Protein 2R33 (pdb70)

Organism: Vigna unguiculata (NCBI:txid3917)

Foldseek 3Di:
DAAADKDWDPDVQIKIFGPDWDQPDDDDVAPDWDADPVGTIGGPDIDSDHGHHPD/DAAADWDWDPDPQIKIFGADWDFADDDDVADDWDWDDHHSTTIGGPDIDSDHHHHPD

Structure (mmCIF, N/CA/C/O backbone):
data_2R33
#
_entry.id   2R33
#
_cell.length_a   32.510
_cell.length_b   61.430
_cell.length_c   32.990
_cell.angle_alpha   90.00
_cell.angle_beta   114.87
_cell.angle_gamma   90.00
#
_symmetry.space_group_name_H-M   'P 1 21 1'
#
loop_
_entity.id
_entity.type
_entity.pdbx_description
1 polymer 'Bowman-Birk type seed trypsin and chymotrypsin inhibitor'
2 water water
#
loop_
_atom_site.group_PDB
_atom_site.id
_atom_site.type_symbol
_atom_site.label_atom_id
_atom_site.label_alt_id
_atom_site.label_comp_id
_atom_site.label_asym_id
_atom_site.label_entity_id
_atom_site.label_seq_id
_atom_site.pdbx_PDB_ins_code
_atom_site.Cartn_x
_atom_site.Cartn_y
_atom_site.Cartn_z
_atom_site.occupancy
_atom_site.B_iso_or_equiv
_atom_site.auth_seq_id
_atom_site.auth_comp_id
_atom_site.auth_asym_id
_atom_site.auth_atom_id
_atom_site.pdbx_PDB_model_num
ATOM 1 N N . PRO A 1 17 ? 10.473 23.774 15.333 1.00 45.46 17 PRO A N 1
ATOM 2 C CA . PRO A 1 17 ? 10.266 25.029 16.097 1.00 44.69 17 PRO A CA 1
ATOM 3 C C . PRO A 1 17 ? 9.460 26.080 15.360 1.00 43.60 17 PRO A C 1
ATOM 4 O O . PRO A 1 17 ? 9.501 26.209 14.138 1.00 42.35 17 PRO A O 1
ATOM 8 N N . CYS A 1 18 ? 8.729 26.883 16.139 1.00 42.87 18 CYS A N 1
ATOM 9 C CA . CYS A 1 18 ? 7.919 27.923 15.499 1.00 42.53 18 CYS A CA 1
ATOM 10 C C . CYS A 1 18 ? 7.506 28.958 16.534 1.00 40.95 18 CYS A C 1
ATOM 11 O O . CYS A 1 18 ? 7.450 28.655 17.725 1.00 40.25 18 CYS A O 1
ATOM 14 N N . CYS A 1 19 ? 7.096 30.116 16.028 1.00 39.17 19 CYS A N 1
ATOM 15 C CA . CYS A 1 19 ? 6.629 31.150 16.956 1.00 38.30 19 CYS A CA 1
ATOM 16 C C . CYS A 1 19 ? 5.650 32.069 16.234 1.00 39.28 19 CYS A C 1
ATOM 17 O O . CYS A 1 19 ? 5.943 32.519 15.122 1.00 39.10 19 CYS A O 1
ATOM 20 N N . ASP A 1 20 ? 4.501 32.313 16.843 1.00 39.76 20 ASP A N 1
ATOM 21 C CA . ASP A 1 20 ? 3.487 33.160 16.230 1.00 41.09 20 ASP A CA 1
ATOM 22 C C . ASP A 1 20 ? 3.713 34.611 16.604 1.00 41.44 20 ASP A C 1
ATOM 23 O O . ASP A 1 20 ? 3.538 35.465 15.738 1.00 42.63 20 ASP A O 1
ATOM 28 N N . SER A 1 21 ? 4.279 34.880 17.773 1.00 41.99 21 SER A N 1
ATOM 29 C CA . SER A 1 21 ? 4.560 36.236 18.211 1.00 42.38 21 SER A CA 1
ATOM 30 C C . SER A 1 21 ? 6.009 36.399 18.671 1.00 42.75 21 SER A C 1
ATOM 31 O O . SER A 1 21 ? 6.379 35.995 19.774 1.00 43.01 21 SER A O 1
ATOM 34 N N . CYS A 1 22 ? 6.834 36.989 17.815 1.00 41.95 22 CYS A N 1
ATOM 35 C CA . CYS A 1 22 ? 8.241 37.160 18.110 1.00 41.96 22 CYS A CA 1
ATOM 36 C C . CYS A 1 22 ? 8.568 38.633 18.270 1.00 42.48 22 CYS A C 1
ATOM 37 O O . CYS A 1 22 ? 8.337 39.416 17.347 1.00 43.74 22 CYS A O 1
ATOM 40 N N . VAL A 1 23 ? 9.036 39.031 19.439 1.00 41.61 23 VAL A N 1
ATOM 41 C CA . VAL A 1 23 ? 9.361 40.434 19.683 1.00 41.29 23 VAL A CA 1
ATOM 42 C C . VAL A 1 23 ? 10.877 40.568 19.754 1.00 41.79 23 VAL A 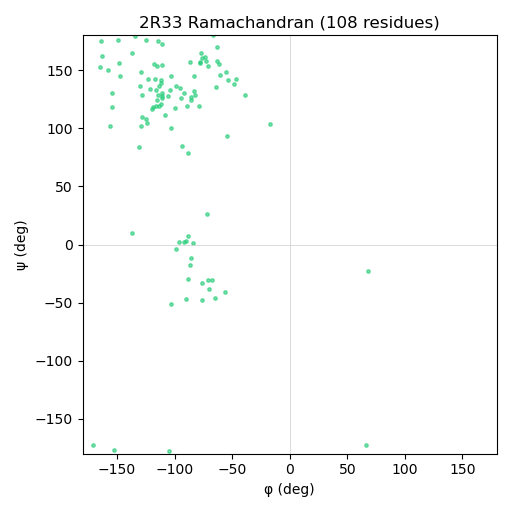C 1
ATOM 43 O O . VAL A 1 23 ? 11.534 40.036 20.653 1.00 40.94 23 VAL A O 1
ATOM 47 N N . CYS A 1 24 ? 11.430 41.232 18.742 1.00 42.21 24 CYS A N 1
ATOM 48 C CA . CYS A 1 24 ? 12.852 41.492 18.704 1.00 41.88 24 CYS A CA 1
ATOM 49 C C . CYS A 1 24 ? 13.144 42.950 18.861 1.00 43.65 24 CYS A C 1
ATOM 50 O O . CYS A 1 24 ? 12.456 43.805 18.318 1.00 44.17 24 CYS A O 1
ATOM 53 N N . THR A 1 25 ? 14.221 43.162 19.602 1.00 44.30 25 THR A N 1
ATOM 54 C CA . THR A 1 25 ? 14.732 44.499 19.798 1.00 45.26 25 THR A CA 1
ATOM 55 C C . THR A 1 25 ? 15.605 44.900 18.633 1.00 45.89 25 THR A C 1
ATOM 56 O O . THR A 1 25 ? 16.331 44.107 18.022 1.00 46.97 25 THR A O 1
ATOM 60 N N . LYS A 1 26 ? 15.468 46.233 18.366 1.00 55.20 26 LYS A N 1
ATOM 61 C CA . LYS A 1 26 ? 16.049 47.098 17.330 1.00 54.41 26 LYS A CA 1
ATOM 62 C C . LYS A 1 26 ? 17.545 47.409 17.485 1.00 53.33 26 LYS A C 1
ATOM 63 O O . LYS A 1 26 ? 18.053 48.400 16.961 1.00 58.51 26 LYS A O 1
ATOM 69 N N . SER A 1 27 ? 18.197 46.430 18.175 1.00 45.02 27 SER A N 1
ATOM 70 C CA . SER A 1 27 ? 19.566 46.802 18.580 1.00 43.40 27 SER A CA 1
ATOM 71 C C . SER A 1 27 ? 20.484 46.079 17.688 1.00 41.93 27 SER A C 1
ATOM 72 O O . SER A 1 27 ? 20.058 45.310 16.776 1.00 40.70 27 SER A O 1
ATOM 75 N N . ILE A 1 28 ? 21.849 46.170 17.836 1.00 40.51 28 ILE A N 1
ATOM 76 C CA . ILE A 1 28 ? 22.837 45.333 17.184 1.00 39.55 28 ILE A CA 1
ATOM 77 C C . ILE A 1 28 ? 23.728 44.825 18.321 1.00 39.38 28 ILE A C 1
ATOM 78 O O . ILE A 1 28 ? 24.375 45.637 18.978 1.00 40.83 28 ILE A O 1
ATOM 83 N N . PRO A 1 29 ? 23.644 43.551 18.647 1.00 37.98 29 PRO A N 1
ATOM 84 C CA . PRO A 1 29 ? 22.857 42.600 17.899 1.00 36.99 29 PRO A CA 1
ATOM 85 C C . PRO A 1 29 ? 21.413 42.537 18.343 1.00 35.23 29 PRO A C 1
ATOM 86 O O . PR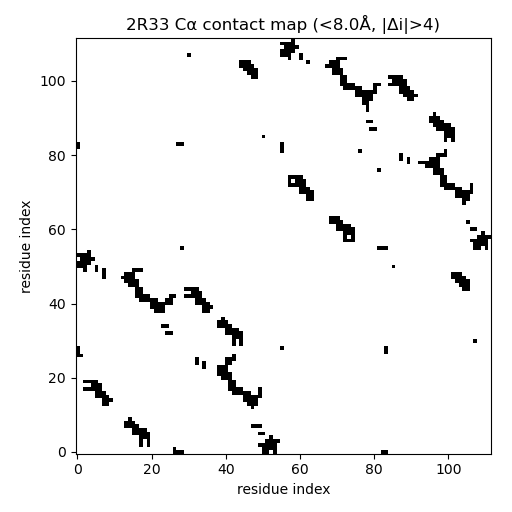O A 1 29 ? 21.073 43.028 19.412 1.00 34.29 29 PRO A O 1
ATOM 90 N N . PRO A 1 30 ? 20.551 42.069 17.450 1.00 34.02 30 PRO A N 1
ATOM 91 C CA . PRO A 1 30 ? 19.148 41.930 17.754 1.00 33.85 30 PRO A CA 1
ATOM 92 C C . PRO A 1 30 ? 18.912 40.977 18.924 1.00 34.18 30 PRO A C 1
ATOM 93 O O . PRO A 1 30 ? 19.655 40.006 19.111 1.00 34.23 30 PRO A O 1
ATOM 97 N N . GLN A 1 31 ? 17.887 41.259 19.722 1.00 33.63 31 GLN A N 1
ATOM 98 C CA . GLN A 1 31 ? 17.491 40.408 20.833 1.00 34.06 31 GLN A CA 1
ATOM 99 C C . GLN A 1 31 ? 16.006 40.040 20.669 1.00 34.14 31 GLN A C 1
ATOM 100 O O . GLN A 1 31 ? 15.116 40.877 20.824 1.00 33.57 31 GLN A O 1
ATOM 106 N N . CYS A 1 32 ? 15.776 38.780 20.322 1.00 33.63 32 CYS A N 1
ATOM 107 C CA . CYS A 1 32 ? 14.447 38.256 20.075 1.00 34.47 32 CYS A CA 1
ATOM 108 C C . CYS A 1 32 ? 13.950 37.250 21.116 1.00 34.24 32 CYS A C 1
ATOM 109 O O . CYS A 1 32 ? 14.697 36.501 21.751 1.00 32.70 32 CYS A O 1
ATOM 112 N N . HIS A 1 33 ? 12.617 37.166 21.241 1.00 33.94 33 HIS A N 1
ATOM 113 C CA . HIS A 1 33 ? 12.041 36.175 22.157 1.00 34.78 33 HIS A CA 1
ATOM 114 C C . HIS A 1 33 ? 10.616 35.869 21.756 1.00 32.25 33 HIS A C 1
ATOM 115 O O . HIS A 1 33 ? 9.994 36.678 21.091 1.00 31.78 33 HIS A O 1
ATOM 122 N N . CYS A 1 34 ? 10.164 34.662 22.022 1.00 32.42 34 CYS A N 1
ATOM 123 C CA . CYS A 1 34 ? 8.798 34.269 21.677 1.00 33.41 34 CYS A CA 1
ATOM 124 C C . CYS A 1 34 ? 7.869 34.549 22.857 1.00 34.25 34 CYS A C 1
ATOM 125 O O . CYS A 1 34 ? 8.213 34.197 23.986 1.00 34.27 34 CYS A O 1
ATOM 128 N N . THR A 1 35 ? 6.732 35.213 22.635 1.00 36.00 35 THR A N 1
ATOM 129 C CA . THR A 1 35 ? 5.798 35.516 23.712 1.00 36.74 35 THR A CA 1
ATOM 130 C C . THR A 1 35 ? 4.652 34.510 23.736 1.00 36.48 35 THR A C 1
ATOM 131 O O . THR A 1 35 ? 3.788 34.531 24.626 1.00 36.86 35 THR A O 1
ATOM 135 N N . ASN A 1 36 ? 4.638 33.601 22.766 1.00 36.21 36 ASN A N 1
ATOM 136 C CA . ASN A 1 36 ? 3.579 32.594 22.733 1.00 36.44 36 ASN A CA 1
ATOM 137 C C . ASN A 1 36 ? 3.326 31.940 24.088 1.00 37.12 36 ASN A C 1
ATOM 138 O O . ASN A 1 36 ? 4.217 31.653 24.885 1.00 37.12 36 ASN A O 1
ATOM 143 N N . ILE A 1 37 ? 2.052 31.670 24.357 1.00 37.26 37 ILE A N 1
ATOM 144 C CA . ILE A 1 37 ? 1.588 30.988 25.552 1.00 36.72 37 ILE A CA 1
ATOM 145 C C . ILE A 1 37 ? 0.950 29.645 25.195 1.00 36.91 37 ILE A C 1
ATOM 146 O O . ILE A 1 37 ? 0.083 29.557 24.325 1.00 36.29 37 ILE A O 1
ATOM 151 N N . ARG A 1 38 ? 1.448 28.576 25.780 1.00 38.02 38 ARG A N 1
ATOM 152 C CA . ARG A 1 38 ? 0.919 27.232 25.634 1.00 41.25 38 ARG A CA 1
ATOM 153 C C . ARG A 1 38 ? 0.452 26.725 26.999 1.00 44.02 38 ARG A C 1
ATOM 154 O O . ARG A 1 38 ? 0.814 27.233 28.071 1.00 43.84 38 ARG A O 1
ATOM 162 N N . LEU A 1 39 ? -0.490 25.781 27.021 1.00 47.13 39 LEU A N 1
ATOM 163 C CA . LEU A 1 39 ? -1.089 25.341 28.279 1.00 50.22 39 LEU A CA 1
ATOM 164 C C . LEU A 1 39 ? -0.148 24.640 29.249 1.00 52.15 39 LEU A C 1
ATOM 165 O O . LEU A 1 39 ? -0.142 24.969 30.451 1.00 52.17 39 LEU A O 1
ATOM 170 N N . ASN A 1 40 ? 0.674 23.703 28.791 1.00 53.43 40 ASN A N 1
ATOM 171 C CA . ASN A 1 40 ? 1.546 22.909 29.627 1.00 54.76 40 ASN A CA 1
ATOM 172 C C . ASN A 1 40 ? 2.956 22.699 29.096 1.00 54.48 40 ASN A C 1
ATOM 173 O O . ASN A 1 40 ? 3.717 21.903 29.650 1.00 54.61 40 ASN A O 1
ATOM 178 N N . SER A 1 41 ? 3.350 23.401 28.042 1.00 53.91 41 SER A N 1
ATOM 179 C CA . SER A 1 41 ? 4.674 23.204 27.491 1.00 53.17 41 SER A CA 1
ATOM 180 C C . SER A 1 41 ? 5.143 24.297 26.557 1.00 51.75 41 SER A C 1
ATOM 181 O O . SER A 1 41 ? 4.429 25.227 26.208 1.00 51.97 41 SER A O 1
ATOM 184 N N . CYS A 1 42 ? 6.398 24.143 26.138 1.00 50.00 42 CYS A N 1
ATOM 185 C CA . CYS A 1 42 ? 7.000 25.093 25.200 1.00 48.03 42 CYS A CA 1
ATOM 186 C C . CYS A 1 42 ? 7.201 24.381 23.874 1.00 50.13 42 CYS A C 1
ATOM 187 O O . CYS A 1 42 ? 6.961 23.171 23.839 1.00 50.98 42 CYS A O 1
ATOM 190 N N . HIS A 1 43 ? 7.601 25.081 22.818 1.00 52.57 43 HIS A N 1
ATOM 191 C CA . HIS A 1 43 ? 7.848 24.404 21.545 1.00 54.70 43 HIS A CA 1
ATOM 192 C C . HIS A 1 43 ? 9.052 23.482 21.691 1.00 54.92 43 HIS A C 1
ATOM 193 O O . HIS A 1 43 ? 9.628 23.425 22.781 1.00 55.42 43 HIS A O 1
ATOM 200 N N . SER A 1 44 ? 9.411 22.786 20.616 1.00 54.83 44 SER A N 1
ATOM 201 C CA . SER A 1 44 ? 10.487 21.815 20.697 1.00 54.23 44 SER A CA 1
ATOM 202 C C . SER A 1 44 ? 11.870 22.411 20.858 1.00 53.14 44 SER A C 1
ATOM 203 O O . SER A 1 44 ? 12.705 21.749 21.500 1.00 54.29 44 SER A O 1
ATOM 206 N N . GLY A 1 45 ? 12.170 23.597 20.340 1.00 50.98 45 GLY A N 1
ATOM 207 C CA . GLY A 1 45 ? 13.550 24.103 20.435 1.00 47.44 45 GLY A CA 1
ATOM 208 C C . GLY A 1 45 ? 13.832 24.894 21.707 1.00 43.68 45 GLY A C 1
ATOM 209 O O . GLY A 1 45 ? 14.899 25.477 21.858 1.00 42.97 45 GLY A O 1
ATOM 210 N N . CYS A 1 46 ? 12.903 24.926 22.642 1.00 40.52 46 CYS A N 1
ATOM 211 C CA . CYS A 1 46 ? 13.017 25.691 23.855 1.00 38.03 46 CYS A CA 1
ATOM 212 C C . CYS A 1 46 ? 13.874 25.092 24.960 1.00 38.31 46 CYS A C 1
ATOM 213 O O . CYS A 1 46 ? 13.602 24.052 25.554 1.00 37.43 46 CYS A O 1
ATOM 216 N N . LYS A 1 47 ? 14.912 25.851 25.288 1.00 39.10 47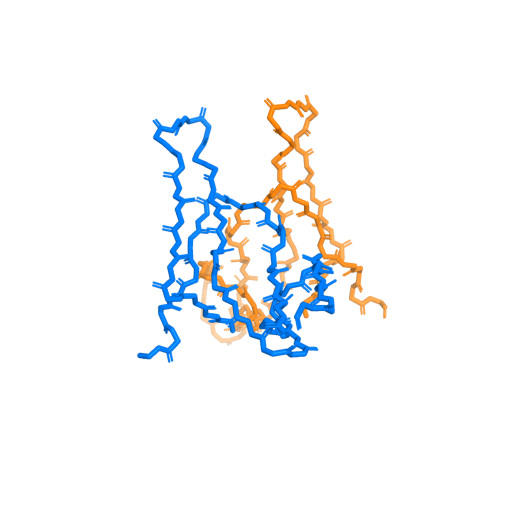 LYS A N 1
ATOM 217 C CA . LYS A 1 47 ? 15.843 25.537 26.361 1.00 39.97 47 LYS A CA 1
ATOM 218 C C . LYS A 1 47 ? 15.206 25.845 27.709 1.00 38.41 47 LYS A C 1
ATOM 219 O O . LYS A 1 47 ? 15.180 25.003 28.588 1.00 37.43 47 LYS A O 1
ATOM 225 N N . SER A 1 48 ? 14.608 27.023 27.830 1.00 37.81 48 SER A N 1
ATOM 226 C CA . SER A 1 48 ? 14.042 27.528 29.074 1.00 37.36 48 SER A CA 1
ATOM 227 C C . SER A 1 48 ? 12.567 27.930 29.088 1.00 37.64 48 SER A C 1
ATOM 228 O O . SER A 1 48 ? 12.074 28.966 28.615 1.00 35.81 48 SER A O 1
ATOM 231 N N . CYS A 1 49 ? 11.762 27.070 29.696 1.00 36.86 49 CYS A N 1
ATOM 232 C CA . CYS A 1 49 ? 10.339 27.175 29.837 1.00 37.82 49 CYS A CA 1
ATOM 233 C C . CYS A 1 49 ? 9.854 27.563 31.232 1.00 39.19 49 CYS A C 1
ATOM 234 O O . CYS A 1 49 ? 10.096 26.912 32.249 1.00 38.51 49 CYS A O 1
ATOM 237 N N . LEU A 1 50 ? 9.021 28.605 31.280 1.00 40.93 50 LEU A N 1
ATOM 238 C CA . LEU A 1 50 ? 8.395 29.068 32.512 1.00 42.28 50 LEU A CA 1
ATOM 239 C C . LEU A 1 50 ? 6.898 28.773 32.403 1.00 42.44 50 LEU A C 1
ATOM 240 O O . LEU A 1 50 ? 6.231 29.229 31.485 1.00 41.37 50 LEU A O 1
ATOM 245 N N . CYS A 1 51 ? 6.390 27.973 33.338 1.00 43.73 51 CYS A N 1
ATOM 246 C CA . CYS A 1 51 ? 4.971 27.653 33.404 1.00 43.59 51 CYS A CA 1
ATOM 247 C C . CYS A 1 51 ? 4.372 28.253 34.668 1.00 45.43 51 CYS A C 1
ATOM 248 O O . CYS A 1 51 ? 5.039 28.223 35.704 1.00 45.47 51 CYS A O 1
ATOM 251 N N . THR A 1 52 ? 3.196 28.844 34.539 1.00 47.65 52 THR A N 1
ATOM 252 C CA . THR A 1 52 ? 2.525 29.411 35.699 1.00 49.70 52 THR A CA 1
ATOM 253 C C . THR A 1 52 ? 1.166 28.721 35.812 1.00 51.37 52 THR A C 1
ATOM 254 O O . THR A 1 52 ? 0.452 28.565 34.817 1.00 50.75 52 THR A O 1
ATOM 258 N N . PHE A 1 53 ? 0.861 28.312 37.034 1.00 53.77 53 PHE A N 1
ATOM 259 C CA . PHE A 1 53 ? -0.437 27.672 37.284 1.00 56.75 53 PHE A CA 1
ATOM 260 C C . PHE A 1 53 ? -1.469 28.743 37.624 1.00 57.74 53 PHE A C 1
ATOM 261 O O . PHE A 1 53 ? -1.812 28.985 38.770 1.00 58.59 53 PHE A O 1
ATOM 263 N N . SER A 1 54 ? -1.967 29.417 36.607 1.00 58.70 54 SER A N 1
ATOM 264 C CA . SER A 1 54 ? -2.888 30.524 36.644 1.00 58.95 54 SER A CA 1
ATOM 265 C C . SER A 1 54 ? -4.313 30.140 36.275 1.00 59.32 54 SER A C 1
ATOM 266 O O . SER A 1 54 ? -4.546 28.978 35.894 1.00 59.31 54 SER A O 1
ATOM 268 N N . GLY A 1 57 ? -3.735 28.301 32.949 1.00 48.40 57 GLY A N 1
ATOM 269 C CA . GLY A 1 57 ? -2.513 27.669 32.446 1.00 48.23 57 GLY A CA 1
ATOM 270 C C . GLY A 1 57 ? -1.736 28.619 31.531 1.00 47.44 57 GLY A C 1
ATOM 271 O O . GLY A 1 57 ? -2.339 29.333 30.724 1.00 47.22 57 GLY A O 1
ATOM 272 N N . SER A 1 58 ? -0.420 28.704 31.709 1.00 46.27 58 SER A N 1
ATOM 273 C CA . SER A 1 58 ? 0.393 29.587 30.890 1.00 45.32 58 SER A CA 1
ATOM 274 C C . SER A 1 58 ? 1.852 29.161 30.821 1.00 43.74 58 SER A C 1
ATOM 275 O O . SER A 1 58 ? 2.595 29.356 31.787 1.00 44.34 58 SER A O 1
ATOM 278 N N . CYS A 1 59 ? 2.284 28.538 29.727 1.00 41.07 59 CYS A N 1
ATOM 279 C CA . CYS A 1 59 ? 3.704 28.222 29.570 1.00 40.47 59 CYS A CA 1
ATOM 280 C C . CYS A 1 59 ? 4.308 29.060 28.434 1.00 39.90 59 CYS A C 1
ATOM 281 O O . CYS A 1 59 ? 3.679 29.343 27.411 1.00 39.04 59 CYS A O 1
ATOM 284 N N . ARG A 1 60 ? 5.516 29.541 28.688 1.00 39.34 60 ARG A N 1
ATOM 285 C CA . ARG A 1 60 ? 6.206 30.407 27.732 1.00 39.70 60 ARG A CA 1
ATOM 286 C C . ARG A 1 60 ? 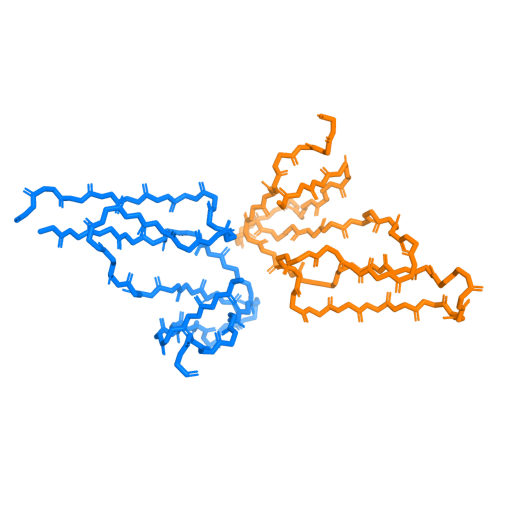7.711 30.220 27.749 1.00 38.38 60 ARG A C 1
ATOM 287 O O . ARG A 1 60 ? 8.326 29.808 28.749 1.00 36.65 60 ARG A O 1
ATOM 295 N N . CYS A 1 61 ? 8.291 30.359 26.539 1.00 35.98 61 CYS A N 1
ATOM 296 C CA . CYS A 1 61 ? 9.727 30.145 26.376 1.00 33.37 61 CYS A CA 1
ATOM 297 C C . CYS A 1 61 ? 10.477 31.428 26.684 1.00 33.38 61 CYS A C 1
ATOM 298 O O . CYS A 1 61 ? 10.184 32.473 26.125 1.00 34.11 61 CYS A O 1
ATOM 301 N N . LEU A 1 62 ? 11.413 31.381 27.615 1.00 34.46 62 LEU A N 1
ATOM 302 C CA . LEU A 1 62 ? 12.257 32.496 28.019 1.00 34.46 62 LEU A CA 1
ATOM 303 C C . LEU A 1 62 ? 13.506 32.655 27.165 1.00 35.16 62 LEU A C 1
ATOM 304 O O . LEU A 1 62 ? 14.170 33.685 27.264 1.00 35.80 62 LEU A O 1
ATOM 309 N N . ASP A 1 63 ? 13.866 31.689 26.314 1.00 35.28 63 ASP A N 1
ATOM 310 C CA . ASP A 1 63 ? 15.047 31.833 25.484 1.00 34.60 63 ASP A CA 1
ATOM 311 C C . ASP A 1 63 ? 15.100 33.177 24.758 1.00 34.59 63 ASP A C 1
ATOM 312 O O 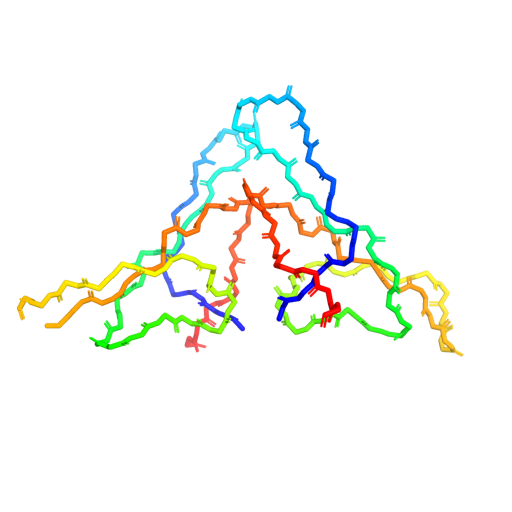. ASP A 1 63 ? 14.118 33.613 24.155 1.00 35.02 63 ASP A O 1
ATOM 317 N N . ILE A 1 64 ? 16.278 33.786 24.716 1.00 34.60 64 ILE A N 1
ATOM 318 C CA . ILE A 1 64 ? 16.529 34.983 23.934 1.00 34.99 64 ILE A CA 1
ATOM 319 C C . ILE A 1 64 ? 17.528 34.623 22.836 1.00 35.08 64 ILE A C 1
ATOM 320 O O . ILE A 1 64 ? 18.566 34.013 23.110 1.00 36.54 64 ILE A O 1
ATOM 325 N N . ALA A 1 65 ? 17.188 34.961 21.603 1.00 33.44 65 ALA A N 1
ATOM 326 C CA . ALA A 1 65 ? 18.076 34.685 20.479 1.00 31.84 65 ALA A CA 1
ATOM 327 C C . ALA A 1 65 ? 18.168 35.915 19.576 1.00 31.18 65 ALA A C 1
ATOM 328 O O . ALA A 1 65 ? 17.566 36.951 19.847 1.00 30.36 65 ALA A O 1
ATOM 330 N N . ASN A 1 66 ? 18.945 35.840 18.499 1.00 30.60 66 ASN A N 1
ATOM 331 C CA . ASN A 1 66 ? 19.100 36.938 17.574 1.00 31.71 66 ASN A CA 1
ATOM 332 C C . ASN A 1 66 ? 18.105 36.866 16.432 1.00 32.63 66 ASN A C 1
ATOM 333 O O . ASN A 1 66 ? 18.192 37.702 15.545 1.00 33.80 66 ASN A O 1
ATOM 338 N N . PHE A 1 67 ? 17.220 35.890 16.410 1.00 34.73 67 PHE A N 1
ATOM 339 C CA . PHE A 1 67 ? 16.314 35.691 15.286 1.00 36.34 67 PHE A CA 1
ATOM 340 C C . PHE A 1 67 ? 15.002 35.090 15.761 1.00 37.11 67 PHE A C 1
ATOM 341 O O . PHE A 1 67 ? 14.908 34.629 16.897 1.00 38.17 67 PHE A O 1
ATOM 349 N N . CYS A 1 68 ? 14.061 34.928 14.850 1.00 38.90 68 CYS A N 1
ATOM 350 C CA . CYS A 1 68 ? 12.751 34.357 15.123 1.00 38.72 68 CYS A CA 1
ATOM 351 C C . CYS A 1 68 ? 12.476 33.060 14.384 1.00 39.20 68 CYS A C 1
ATOM 352 O O . CYS A 1 68 ? 12.826 32.924 13.215 1.00 39.21 68 CYS A O 1
ATOM 355 N N . TYR A 1 69 ? 11.809 32.092 14.989 1.00 40.55 69 TYR A N 1
ATOM 356 C CA . TYR A 1 69 ? 11.379 30.911 14.245 1.00 42.19 69 TYR A CA 1
ATOM 357 C C . TYR A 1 69 ? 10.198 31.329 13.360 1.00 42.41 69 TYR A C 1
ATOM 358 O O . TYR A 1 69 ? 9.644 32.408 13.572 1.00 41.15 69 TYR A O 1
ATOM 367 N N . LYS A 1 70 ? 9.888 30.538 12.342 1.00 44.23 70 LYS A N 1
ATOM 368 C CA . LYS A 1 70 ? 8.750 30.836 11.479 1.00 46.65 70 LYS A CA 1
ATOM 369 C C . LYS A 1 70 ? 7.469 30.590 12.268 1.00 47.41 70 LYS A C 1
ATOM 370 O O . LYS A 1 70 ? 7.483 29.796 13.203 1.00 47.95 70 LYS A O 1
ATOM 376 N N . PRO A 1 71 ? 6.393 31.270 11.908 1.00 47.94 71 PRO A N 1
ATOM 377 C CA . PRO A 1 71 ? 5.124 31.121 12.583 1.00 48.46 71 PRO A CA 1
ATOM 378 C C . PRO A 1 71 ? 4.673 29.667 12.602 1.00 47.98 71 PRO A C 1
ATOM 379 O O . PRO A 1 71 ? 4.973 28.890 11.725 1.00 45.77 71 PRO A O 1
ATOM 383 N N . CYS A 1 72 ? 3.956 29.330 13.660 1.00 49.67 72 CYS A N 1
ATOM 384 C CA . CYS A 1 72 ? 3.418 28.009 13.916 1.00 51.08 72 CYS A CA 1
ATOM 385 C C . CYS A 1 72 ? 2.200 27.776 13.026 1.00 53.36 72 CYS A C 1
ATOM 386 O O . CYS A 1 72 ? 1.934 26.645 12.646 1.00 54.74 72 CYS A O 1
ATOM 389 N N . LYS A 1 73 ? 1.476 28.855 12.770 1.00 55.01 73 LYS A N 1
ATOM 390 C CA . LYS A 1 73 ? 0.315 28.775 11.896 1.00 57.04 73 LYS A CA 1
ATOM 391 C C . LYS A 1 73 ? 0.710 29.063 10.449 1.00 57.90 73 LYS A C 1
ATOM 392 O O . LYS A 1 73 ? 1.486 28.356 9.806 1.00 57.84 73 LYS A O 1
ATOM 398 N N . PRO B 1 17 ? 17.812 19.123 19.793 1.00 51.13 17 PRO B N 1
ATOM 399 C CA . PRO B 1 17 ? 18.717 20.247 19.566 1.00 50.75 17 PRO B CA 1
ATOM 400 C C . PRO B 1 17 ? 19.933 20.109 20.473 1.00 50.07 17 PRO B C 1
ATOM 401 O O . PRO B 1 17 ? 19.806 20.218 21.692 1.00 49.99 17 PRO B O 1
ATOM 405 N N . CYS B 1 18 ? 21.069 19.790 19.875 1.00 49.08 18 CYS B N 1
ATOM 406 C CA . CYS B 1 18 ? 22.289 19.595 20.643 1.00 48.44 18 CYS B CA 1
ATOM 407 C C . CYS B 1 18 ? 23.464 20.258 19.928 1.00 46.03 18 CYS B C 1
ATOM 408 O O . CYS B 1 18 ? 23.367 20.535 18.731 1.00 45.77 18 CYS B O 1
ATOM 411 N N . CYS B 1 19 ? 24.561 20.434 20.660 1.00 42.63 19 CYS B N 1
ATOM 412 C CA . CYS B 1 19 ? 25.723 21.054 20.059 1.00 40.90 19 CYS B CA 1
ATOM 413 C C . CYS B 1 19 ? 27.015 20.640 20.753 1.00 41.45 19 CYS B C 1
ATOM 414 O O . CYS B 1 19 ? 27.240 21.026 21.913 1.00 41.64 19 CYS B O 1
ATOM 417 N N . ASP B 1 20 ? 27.883 19.991 19.973 1.00 40.85 20 ASP B N 1
ATOM 418 C CA . ASP B 1 20 ? 29.147 19.565 20.568 1.00 41.34 20 ASP B CA 1
ATOM 419 C C . ASP B 1 20 ? 30.054 20.743 20.859 1.00 40.77 20 ASP B C 1
ATOM 420 O O . ASP B 1 20 ? 30.805 20.648 21.832 1.00 41.04 20 ASP B O 1
ATOM 425 N N . SER B 1 21 ? 30.089 21.751 19.999 1.00 39.98 21 SER B N 1
ATOM 426 C CA . SER B 1 21 ? 31.002 22.868 20.137 1.00 39.41 21 SER B CA 1
ATOM 427 C C . SER B 1 21 ? 30.270 24.206 19.997 1.00 38.49 21 SER B C 1
ATOM 428 O O . SER B 1 21 ? 30.120 24.740 18.895 1.00 38.33 21 SER B O 1
ATOM 431 N N . CYS B 1 22 ? 29.701 24.636 21.103 1.00 36.47 22 CYS B N 1
ATOM 432 C CA . CYS B 1 22 ? 29.039 25.913 21.224 1.00 35.93 22 CYS B CA 1
ATOM 433 C C . CYS B 1 22 ? 30.091 26.942 21.651 1.00 35.35 22 CYS B C 1
ATOM 434 O O . CYS B 1 22 ? 30.724 26.777 22.686 1.00 34.34 22 CYS B O 1
ATOM 437 N N . VAL B 1 23 ? 30.329 27.960 20.847 1.00 35.73 23 VAL B N 1
ATOM 438 C CA . VAL B 1 23 ? 31.254 29.031 21.160 1.00 37.20 23 VAL B CA 1
ATOM 439 C C . VAL B 1 23 ? 30.487 30.333 21.407 1.00 37.88 23 VAL B C 1
ATOM 440 O O . VAL B 1 23 ? 29.703 30.735 20.548 1.00 37.88 23 VAL B O 1
ATOM 444 N N . CYS B 1 24 ? 30.712 30.974 22.541 1.00 37.95 24 CYS B N 1
ATOM 445 C CA . CYS B 1 24 ? 30.065 32.222 22.878 1.00 39.03 24 CYS B CA 1
ATOM 446 C C . CYS B 1 24 ? 31.115 33.346 22.975 1.00 42.65 24 CYS B C 1
ATOM 447 O O . CYS B 1 24 ? 32.280 33.115 23.298 1.00 41.08 24 CYS B O 1
ATOM 450 N N . THR B 1 25 ? 30.652 34.578 22.734 1.00 46.86 25 THR B N 1
ATOM 451 C CA . THR B 1 25 ? 31.553 35.722 22.893 1.00 51.70 25 THR B CA 1
ATOM 452 C C . THR B 1 25 ? 31.702 36.060 24.375 1.00 54.02 25 THR B C 1
ATOM 453 O O . THR B 1 25 ? 30.833 35.679 25.162 1.00 54.01 25 THR B O 1
ATOM 457 N N . LYS B 1 26 ? 32.787 36.718 24.787 1.00 57.36 26 LYS B N 1
ATOM 458 C CA . LYS B 1 26 ? 32.926 37.087 26.200 1.00 60.02 26 LYS B CA 1
ATOM 459 C C . LYS B 1 26 ? 32.369 38.509 26.342 1.00 60.67 26 LYS B C 1
ATOM 460 O O . LYS B 1 26 ? 33.110 39.491 26.255 1.00 61.84 26 LYS B O 1
ATOM 466 N N . SER B 1 27 ? 31.051 38.598 26.516 1.00 61.19 27 SER B N 1
ATOM 467 C CA . SER B 1 27 ? 30.419 39.911 26.583 1.00 61.01 27 SER B CA 1
ATOM 468 C C . SER B 1 27 ? 28.958 39.858 26.998 1.00 60.09 27 SER B C 1
ATOM 469 O O . SER B 1 27 ? 28.409 38.823 27.367 1.00 59.29 27 SER B O 1
ATOM 472 N N . ILE B 1 28 ? 28.312 41.020 26.914 1.00 58.50 28 ILE B N 1
ATOM 473 C CA . ILE B 1 28 ? 26.892 41.161 27.230 1.00 57.28 28 ILE B CA 1
ATOM 474 C C . ILE B 1 28 ? 26.142 41.862 26.098 1.00 54.61 28 ILE B C 1
ATOM 475 O O . ILE B 1 28 ? 26.541 42.914 25.596 1.00 54.38 28 ILE B O 1
ATOM 480 N N . PRO B 1 29 ? 25.056 41.222 25.673 1.00 51.26 29 PRO B N 1
ATOM 481 C CA . PRO B 1 29 ? 24.646 39.922 26.173 1.00 48.11 29 PRO B CA 1
ATOM 482 C C . PRO B 1 29 ? 25.522 38.858 25.531 1.00 44.07 29 PRO B C 1
ATOM 483 O O . PRO B 1 29 ? 26.164 39.149 24.528 1.00 43.32 29 PRO B O 1
ATOM 487 N N . PRO B 1 30 ? 25.519 37.662 26.065 1.00 41.18 30 PRO B N 1
ATOM 488 C CA . PRO B 1 30 ? 26.287 36.571 25.496 1.00 39.62 30 PRO B CA 1
ATOM 489 C C . PRO B 1 30 ? 25.781 36.221 24.106 1.00 37.91 30 PRO B C 1
ATOM 490 O O . PRO B 1 30 ? 24.586 36.162 23.819 1.00 36.69 30 PRO B O 1
ATOM 494 N N . GLN B 1 31 ? 26.712 36.026 23.177 1.00 36.85 31 GLN B N 1
ATOM 495 C CA . GLN B 1 31 ? 26.390 35.651 21.802 1.00 36.13 31 GLN B CA 1
ATOM 496 C C . GLN B 1 31 ? 27.028 34.294 21.531 1.00 36.30 31 GLN B C 1
ATOM 497 O O . GLN B 1 31 ? 28.244 34.135 21.702 1.00 38.12 31 GLN B O 1
ATOM 503 N N . CYS B 1 32 ? 26.227 33.287 21.236 1.00 34.41 32 CYS B N 1
ATOM 504 C CA . CYS B 1 32 ? 26.729 31.936 21.072 1.00 32.86 32 CYS B CA 1
ATOM 505 C C . CYS B 1 32 ? 26.250 31.318 19.766 1.00 33.15 32 CYS B C 1
ATOM 506 O O . CYS B 1 32 ? 25.090 31.503 19.405 1.00 31.90 32 CYS B O 1
ATOM 509 N N . HIS B 1 33 ? 27.077 30.443 19.198 1.00 34.43 33 HIS B N 1
ATOM 510 C CA . HIS B 1 33 ? 26.660 29.753 17.984 1.00 36.45 33 HIS B CA 1
ATOM 511 C C . HIS B 1 33 ? 27.279 28.360 17.957 1.00 36.81 33 HIS B C 1
ATOM 512 O O . HIS B 1 33 ? 28.241 28.074 18.680 1.00 37.16 33 HIS B O 1
ATOM 519 N N . CYS B 1 34 ? 26.609 27.479 17.213 1.00 35.10 34 CYS B N 1
ATOM 520 C CA . CYS B 1 34 ? 27.129 26.121 17.109 1.00 34.22 34 CYS B CA 1
ATOM 521 C C . CYS B 1 34 ? 27.995 25.967 15.858 1.00 34.19 34 CYS B C 1
ATOM 522 O O . CYS B 1 34 ? 27.568 26.173 14.727 1.00 33.28 34 CYS B O 1
ATOM 525 N N . THR B 1 35 ? 29.216 25.496 16.047 1.00 34.95 35 THR B N 1
ATOM 526 C CA . THR B 1 35 ? 30.155 25.292 14.965 1.00 35.49 35 THR B CA 1
ATOM 527 C C . THR B 1 35 ? 30.145 23.851 14.483 1.00 34.98 35 THR B C 1
ATOM 528 O O . THR B 1 35 ? 30.941 23.568 13.598 1.00 35.00 35 THR B O 1
ATOM 532 N N . ASN B 1 36 ? 29.312 22.976 15.025 1.00 35.27 36 ASN B N 1
ATOM 533 C CA . ASN B 1 36 ? 29.302 21.604 14.561 1.00 35.87 36 ASN B CA 1
ATOM 534 C C . ASN B 1 36 ? 29.115 21.535 13.045 1.00 37.53 36 ASN B C 1
ATOM 535 O O . ASN B 1 36 ? 28.365 22.308 12.450 1.00 37.99 36 ASN B O 1
ATOM 540 N N . ILE B 1 37 ? 29.820 20.594 12.429 1.00 37.93 37 ILE B N 1
ATOM 541 C CA . ILE B 1 37 ? 29.603 20.297 11.026 1.00 38.55 37 ILE B CA 1
ATOM 542 C C . ILE B 1 37 ? 28.718 19.052 10.934 1.00 39.12 37 ILE B C 1
ATOM 543 O O . ILE B 1 37 ? 29.116 17.999 11.438 1.00 38.94 37 ILE B O 1
ATOM 548 N N . ARG B 1 38 ? 27.536 19.214 10.351 1.00 38.82 38 ARG B N 1
ATOM 549 C CA . ARG B 1 38 ? 26.661 18.074 10.123 1.00 40.34 38 ARG B CA 1
ATOM 550 C C . ARG B 1 38 ? 26.713 17.671 8.661 1.00 41.56 38 ARG B C 1
ATOM 551 O O . ARG B 1 38 ? 26.954 18.529 7.800 1.00 42.96 38 ARG B O 1
ATOM 559 N N . LEU B 1 39 ? 26.616 16.387 8.341 1.00 42.64 39 LEU B N 1
ATOM 560 C CA . LEU B 1 39 ? 26.710 15.984 6.937 1.00 43.59 39 LEU B CA 1
ATOM 561 C C . LEU B 1 39 ? 25.356 16.159 6.270 1.00 45.52 39 LEU B C 1
ATOM 562 O O . LEU B 1 39 ? 24.339 15.764 6.832 1.00 44.90 39 LEU B O 1
ATOM 567 N N . ASN B 1 40 ? 25.312 16.841 5.137 1.00 47.61 40 ASN B N 1
ATOM 568 C CA . ASN B 1 40 ? 24.176 17.057 4.298 1.00 49.38 40 ASN B CA 1
ATOM 569 C C . ASN B 1 40 ? 23.024 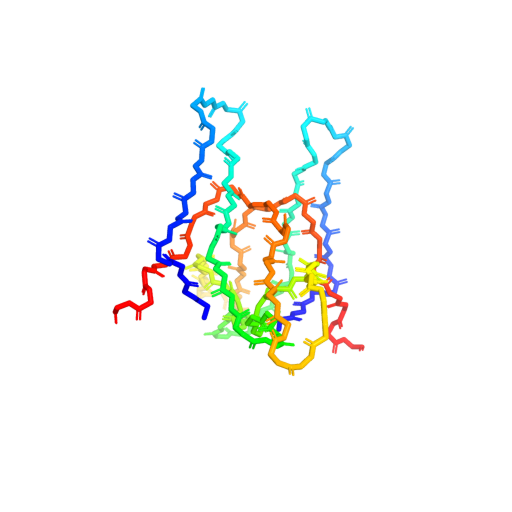17.915 4.763 1.00 49.86 40 ASN B C 1
ATOM 570 O O . ASN B 1 40 ? 22.367 18.497 3.881 1.00 50.48 40 ASN B O 1
ATOM 575 N N . SER B 1 41 ? 22.812 18.112 6.057 1.00 49.23 41 SER B N 1
ATOM 576 C CA . SER B 1 41 ? 21.777 19.030 6.493 1.00 48.33 41 SER B CA 1
ATOM 577 C C . SER B 1 41 ? 21.957 19.371 7.963 1.00 47.59 41 SER B C 1
ATOM 578 O O . SER B 1 41 ? 22.559 18.608 8.709 1.00 47.76 41 SER B O 1
ATOM 581 N N . CYS B 1 42 ? 21.488 20.556 8.323 1.00 46.30 42 CYS B N 1
ATOM 582 C CA . CYS B 1 42 ? 21.528 21.017 9.696 1.00 45.84 42 CYS B CA 1
ATOM 583 C C . CYS B 1 42 ? 20.440 20.344 10.532 1.00 47.49 42 CYS B C 1
ATOM 584 O O . CYS B 1 42 ? 19.489 19.824 9.949 1.00 47.92 42 CYS B O 1
ATOM 587 N N . HIS B 1 43 ? 20.593 20.361 11.848 1.00 49.28 43 HIS B N 1
ATOM 588 C CA . HIS B 1 43 ? 19.574 19.795 12.716 1.00 52.04 43 HIS B CA 1
ATOM 589 C C . HIS B 1 43 ? 18.254 20.567 12.573 1.00 53.38 43 HIS B C 1
ATOM 590 O O . HIS B 1 43 ? 18.134 21.667 12.027 1.00 53.78 43 HIS B O 1
ATOM 592 N N . SER B 1 44 ? 17.249 19.956 13.172 1.00 53.41 44 SER B N 1
ATOM 593 C CA . SER B 1 44 ? 15.877 20.382 13.229 1.00 52.85 44 SER B CA 1
ATOM 594 C C . SER B 1 44 ? 15.562 21.759 13.782 1.00 51.27 44 SER B C 1
ATOM 595 O O . SER B 1 44 ? 14.693 22.453 13.229 1.00 51.18 44 SER B O 1
ATOM 598 N N . GLY B 1 45 ? 16.236 22.170 14.845 1.00 49.66 45 GLY B N 1
ATOM 599 C CA . GLY B 1 45 ? 16.009 23.449 15.490 1.00 48.39 45 GLY B CA 1
ATOM 600 C C . GLY B 1 45 ? 16.733 24.633 14.862 1.00 46.74 45 GLY B C 1
ATOM 601 O O . GLY B 1 45 ? 16.637 25.770 15.341 1.00 47.44 45 GLY B O 1
ATOM 602 N N . CYS B 1 46 ? 17.468 24.412 13.783 1.00 43.92 46 CYS B N 1
ATOM 603 C CA . CYS B 1 46 ? 18.211 25.438 13.086 1.00 41.14 46 CYS B CA 1
ATOM 604 C C . CYS B 1 46 ? 17.385 26.261 12.096 1.00 40.56 46 CYS B C 1
ATOM 605 O O . CYS B 1 46 ? 16.797 25.720 11.166 1.00 39.62 46 CYS B O 1
ATOM 608 N N . LYS B 1 47 ? 17.517 27.586 12.156 1.00 40.29 47 LYS B N 1
ATOM 609 C CA . LYS B 1 47 ? 16.836 28.405 11.167 1.00 41.68 47 LYS B CA 1
ATOM 610 C C . LYS B 1 47 ? 17.701 28.670 9.933 1.00 41.38 47 LYS B C 1
ATOM 611 O O . LYS B 1 47 ? 17.176 28.541 8.829 1.00 41.18 47 LYS B O 1
ATOM 617 N N . SER B 1 48 ? 18.955 29.059 10.089 1.00 41.47 48 SER B N 1
ATOM 618 C CA . SER B 1 48 ? 19.810 29.306 8.937 1.00 41.41 48 SER B CA 1
ATOM 619 C C . SER B 1 48 ? 20.976 28.327 8.899 1.00 40.41 48 SER B C 1
ATOM 620 O O . SER B 1 48 ? 21.787 28.292 9.818 1.00 39.73 48 SER B O 1
ATOM 623 N N . CYS B 1 49 ? 20.992 27.573 7.817 1.00 39.44 49 CYS B N 1
ATOM 624 C CA . CYS B 1 49 ? 21.975 26.554 7.550 1.00 38.97 49 CYS B CA 1
ATOM 625 C C . CYS B 1 49 ? 22.816 26.879 6.316 1.00 38.99 49 CYS B C 1
ATOM 626 O O . CYS B 1 49 ? 22.277 27.169 5.246 1.00 38.13 49 CYS B O 1
ATOM 629 N N . LEU B 1 50 ? 24.127 26.740 6.453 1.00 40.06 50 LEU B N 1
ATOM 630 C CA . LEU B 1 50 ? 25.048 26.955 5.337 1.00 41.88 50 LEU B CA 1
ATOM 631 C C . LEU B 1 50 ? 25.794 25.635 5.097 1.00 43.33 50 LEU B C 1
ATOM 632 O O . LEU B 1 50 ? 26.479 25.076 5.955 1.00 43.84 50 LEU B O 1
ATOM 637 N N . CYS B 1 51 ? 25.578 25.078 3.915 1.00 44.11 51 CYS B N 1
ATOM 638 C CA . CYS B 1 51 ? 26.204 23.847 3.499 1.00 45.44 51 CYS B CA 1
ATOM 639 C C . CYS B 1 51 ? 27.220 24.113 2.388 1.00 46.92 51 CYS B C 1
ATOM 640 O O . CYS B 1 51 ? 26.888 24.758 1.400 1.00 45.63 51 CYS B O 1
ATOM 643 N N . THR B 1 52 ? 28.406 23.555 2.607 1.00 49.46 52 THR B N 1
ATOM 644 C CA . THR B 1 52 ? 29.457 23.709 1.602 1.00 53.35 52 THR B CA 1
ATOM 645 C C . THR B 1 52 ? 29.589 22.397 0.835 1.00 55.51 52 THR B C 1
ATOM 646 O O . THR B 1 52 ? 29.531 21.295 1.362 1.00 54.60 52 THR B O 1
ATOM 650 N N . PHE B 1 53 ? 29.624 22.585 -0.474 1.00 58.81 53 PHE B N 1
ATOM 651 C CA . PHE B 1 53 ? 29.605 21.543 -1.482 1.00 62.81 53 PHE B CA 1
ATOM 652 C C . PHE B 1 53 ? 28.254 20.826 -1.440 1.00 65.89 53 PHE B C 1
ATOM 653 O O . PHE B 1 53 ? 27.319 21.239 -0.751 1.00 65.93 53 PHE B O 1
ATOM 655 N N . SER B 1 54 ? 28.133 19.747 -2.199 1.00 68.07 54 SER B N 1
ATOM 656 C CA . SER B 1 54 ? 26.925 18.946 -2.270 1.00 69.73 54 SER B CA 1
ATOM 657 C C . SER B 1 54 ? 27.254 17.564 -1.696 1.00 70.43 54 SER B C 1
ATOM 658 O O . SER B 1 54 ? 28.416 1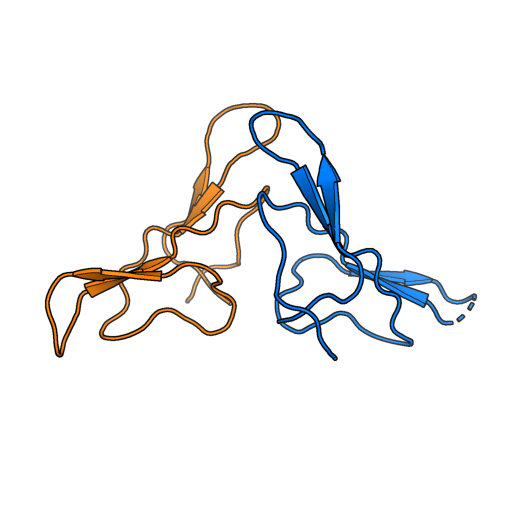7.284 -1.393 1.00 72.23 54 SER B O 1
ATOM 661 N N . ILE B 1 55 ? 26.254 16.684 -1.568 1.00 71.90 55 ILE B N 1
ATOM 662 C CA . ILE B 1 55 ? 26.209 15.284 -1.084 1.00 71.49 55 ILE B CA 1
ATOM 663 C C . ILE B 1 55 ? 27.400 14.397 -0.944 1.00 70.43 55 ILE B C 1
ATOM 664 O O . ILE B 1 55 ? 27.853 13.627 -1.795 1.00 71.62 55 ILE B O 1
ATOM 666 N N . PRO B 1 56 ? 27.904 14.173 0.314 1.00 69.16 56 PRO B N 1
ATOM 667 C CA . PRO B 1 56 ? 27.918 14.693 1.646 1.00 67.61 56 PRO B CA 1
ATOM 668 C C . PRO B 1 56 ? 28.357 16.144 1.789 1.00 65.07 56 PRO B C 1
ATOM 669 O O . PRO B 1 56 ? 29.542 16.447 1.911 1.00 64.61 56 PRO B O 1
ATOM 673 N N . GLY B 1 57 ? 27.385 17.063 1.795 1.00 61.87 57 GLY B N 1
ATOM 674 C CA . GLY B 1 57 ? 27.691 18.477 2.007 1.00 57.72 57 GLY B CA 1
ATOM 675 C C . GLY B 1 57 ? 28.066 18.691 3.481 1.00 54.53 57 GLY B C 1
ATOM 676 O O . GLY B 1 57 ? 27.790 17.853 4.336 1.00 52.90 57 GLY B O 1
ATOM 677 N N . SER B 1 58 ? 28.787 19.770 3.745 1.00 51.48 58 SER B N 1
ATOM 678 C CA . SER B 1 58 ? 29.175 20.170 5.082 1.00 49.27 58 SER B CA 1
ATOM 679 C C . SER B 1 58 ? 28.295 21.319 5.560 1.00 46.41 58 SER B C 1
ATOM 680 O O . SER B 1 58 ? 28.514 22.466 5.208 1.00 45.77 58 SER B O 1
ATOM 683 N N . CYS B 1 59 ? 27.308 21.019 6.377 1.00 44.79 59 CYS B N 1
ATOM 684 C CA . CYS B 1 59 ? 26.351 21.980 6.899 1.00 42.77 59 CYS B CA 1
ATOM 685 C C . CYS B 1 59 ? 26.619 22.498 8.297 1.00 42.45 59 CYS B C 1
ATOM 686 O O . CYS B 1 59 ? 26.942 21.788 9.241 1.00 41.60 59 CYS B O 1
ATOM 689 N N . ARG B 1 60 ? 26.443 23.815 8.395 1.00 41.94 60 ARG B N 1
ATOM 690 C CA . ARG B 1 60 ? 26.697 24.552 9.630 1.00 41.39 60 ARG B CA 1
ATOM 691 C C 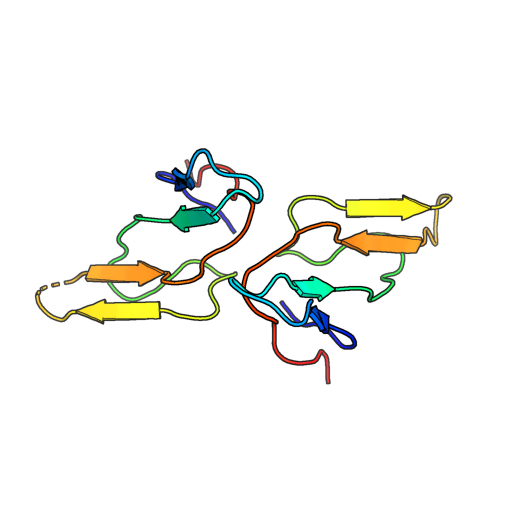. ARG B 1 60 ? 25.509 25.443 9.960 1.00 39.66 60 ARG B C 1
ATOM 692 O O . ARG B 1 60 ? 24.976 26.044 9.007 1.00 38.72 60 ARG B O 1
ATOM 700 N N . CYS B 1 61 ? 25.114 25.464 11.230 1.00 37.14 61 CYS B N 1
ATOM 701 C CA . CYS B 1 61 ? 23.995 26.344 11.583 1.00 35.66 61 CYS B CA 1
ATOM 702 C C . CYS B 1 61 ? 24.558 27.741 11.863 1.00 35.42 61 CYS B C 1
ATOM 703 O O . CYS B 1 61 ? 25.520 27.852 12.628 1.00 35.44 61 CYS B O 1
ATOM 706 N N . LEU B 1 62 ? 24.035 28.772 11.214 1.00 34.34 62 LEU B N 1
ATOM 707 C CA . LEU B 1 62 ? 24.485 30.133 11.448 1.00 35.85 62 LEU B CA 1
ATOM 708 C C . LEU B 1 62 ? 23.749 30.781 12.616 1.00 35.99 62 LEU B C 1
ATOM 709 O O . LEU B 1 62 ? 24.236 31.769 13.151 1.00 35.97 62 LEU B O 1
ATOM 714 N N . ASP B 1 63 ? 22.610 30.258 13.040 1.00 35.85 63 ASP B N 1
ATOM 715 C CA . ASP B 1 63 ? 21.860 30.801 14.154 1.00 36.59 63 ASP B CA 1
ATOM 716 C C . ASP B 1 63 ? 22.708 31.301 15.322 1.00 35.78 63 ASP B C 1
ATOM 717 O O . ASP B 1 63 ? 23.567 30.621 15.883 1.00 35.81 63 ASP B O 1
ATOM 722 N N . ILE B 1 64 ? 22.480 32.527 15.775 1.00 33.67 64 ILE B N 1
ATOM 723 C CA . ILE B 1 64 ? 23.115 33.048 16.980 1.00 32.94 64 ILE B CA 1
ATOM 724 C C . ILE B 1 64 ? 22.069 33.206 18.086 1.00 33.04 64 ILE B C 1
ATOM 725 O O . ILE B 1 64 ? 20.951 33.739 17.926 1.00 31.64 64 ILE B O 1
ATOM 730 N N . ALA B 1 65 ? 22.401 32.621 19.245 1.00 32.34 65 ALA B N 1
ATOM 731 C CA . ALA B 1 65 ? 21.470 32.689 20.379 1.00 32.14 65 ALA B CA 1
ATOM 732 C C . ALA B 1 65 ? 22.174 33.277 21.594 1.00 32.13 65 ALA B C 1
ATOM 733 O O . ALA B 1 65 ? 23.388 33.489 21.565 1.00 30.31 65 ALA B O 1
ATOM 735 N N . ASN B 1 66 ? 21.412 33.479 22.683 1.00 33.00 66 ASN B N 1
ATOM 736 C CA . ASN B 1 66 ? 22.035 34.038 23.886 1.00 33.41 66 ASN B CA 1
ATOM 737 C C . ASN B 1 66 ? 22.562 32.941 24.791 1.00 34.74 66 ASN B C 1
ATOM 738 O O . ASN B 1 66 ? 23.158 33.199 25.836 1.00 34.91 66 ASN B O 1
ATOM 743 N N . PHE B 1 67 ? 22.432 31.696 24.334 1.00 35.82 67 PHE B N 1
ATOM 744 C CA . PHE B 1 67 ? 22.795 30.509 25.087 1.00 36.13 67 PHE B CA 1
ATOM 745 C C . PHE B 1 67 ? 23.183 29.363 24.153 1.00 35.88 67 PHE B C 1
ATOM 746 O O . PHE B 1 67 ? 23.061 29.444 22.935 1.00 35.17 67 PHE B O 1
ATOM 754 N N . CYS B 1 68 ? 23.460 28.224 24.754 1.00 36.12 68 CYS B N 1
ATOM 755 C CA . CYS B 1 68 ? 23.905 27.011 24.131 1.00 37.05 68 CYS B CA 1
ATOM 756 C C . CYS B 1 68 ? 23.028 25.800 24.408 1.00 39.21 68 CYS B C 1
ATOM 757 O O . CYS B 1 68 ? 22.629 25.589 25.550 1.00 39.36 68 CYS B O 1
ATOM 760 N N . TYR B 1 69 ? 22.853 24.945 23.411 1.00 42.24 69 TYR B N 1
ATOM 761 C CA . TYR B 1 69 ? 22.140 23.690 23.656 1.00 45.23 69 TYR B CA 1
ATOM 762 C C . TYR B 1 69 ? 23.070 22.706 24.340 1.00 46.69 69 TYR B C 1
ATOM 763 O O . TYR B 1 69 ? 24.281 22.876 24.213 1.00 45.99 69 TYR B O 1
ATOM 772 N N . LYS B 1 70 ? 22.559 21.713 25.057 1.00 49.61 70 LYS B N 1
ATOM 773 C CA . LYS B 1 70 ? 23.429 20.698 25.659 1.00 52.19 70 LYS B CA 1
ATOM 774 C C . LYS B 1 70 ? 24.144 19.931 24.544 1.00 53.36 70 LYS B C 1
ATOM 775 O O . LYS B 1 70 ? 23.706 19.867 23.395 1.00 52.11 70 LYS B O 1
ATOM 781 N N . PRO B 1 71 ? 25.268 19.318 24.878 1.00 55.41 71 PRO B N 1
ATOM 782 C CA . PRO B 1 71 ? 26.091 18.592 23.920 1.00 56.66 71 PRO B CA 1
ATOM 783 C C . PRO B 1 71 ? 25.385 17.424 23.270 1.00 57.06 71 PRO B C 1
ATOM 784 O O . PRO B 1 71 ? 24.434 16.862 23.812 1.00 57.03 71 PRO B O 1
ATOM 788 N N . CYS B 1 72 ? 25.828 17.035 22.075 1.00 57.97 72 CYS B N 1
ATOM 789 C CA . CYS B 1 72 ? 25.183 15.924 21.370 1.00 58.91 72 CYS B CA 1
ATOM 790 C C . CYS B 1 72 ? 25.407 14.601 22.085 1.00 61.31 72 CYS B C 1
ATOM 791 O O . CYS B 1 72 ? 24.523 13.745 22.062 1.00 62.13 72 CYS B O 1
ATOM 794 N N . LYS B 1 73 ? 26.535 14.456 22.765 1.00 63.37 73 LYS B N 1
ATOM 795 C CA . LYS B 1 73 ? 26.775 13.337 23.649 1.00 65.76 73 LYS B CA 1
ATOM 796 C C . LYS B 1 73 ? 25.579 13.175 24.589 1.00 66.36 73 LYS B C 1
ATOM 797 O O . LYS B 1 73 ? 24.712 12.314 24.366 1.00 67.75 73 LYS B O 1
#

Sequence (112 aa):
PCCDSCVCTKSIPPQCHCTNIRLNSCHSGCKSCLCTFSGSCRCLDIANFCYKPCKPCCDSCVCTKSIPPQCHCTNIRLNSCHSGCKSCLCTFSIPGSCRCLDIANFCYKPCK

Nearest PDB structures (foldseek):
  2r33-assembly1_A  TM=1.019E+00  e=2.525E-09  Vigna unguiculata
  2r33-assembly1_B  TM=9.712E-01  e=1.072E-07  Vigna unguiculata
  7vo7-assembly1_C  TM=8.672E-01  e=1.730E-06  Phaseolus lunatus
  1h34-assembly1_A-2  TM=9.315E-01  e=6.950E-06  Phaseolus lunatus
  1k9b-assembly1_A  TM=9.317E-01  e=2.966E-05  Glycine max

Radius of gyration: 14.85 Å; Cα contacts (8 Å, |Δi|>4): 276; chains: 2; bounding box: 36×34×40 Å

Secondary structure (DSSP, 8-state):
---S-EEEESSSS-EEEE---BSS---TT-S-EEEE---EEEE---BSS-PPP--/---S-EEE-SSSS--EEE-PPEESS--TT-S-EEEESSSS-EEEE---BSS-PPP--

InterPro domains:
  IPR000877 Proteinase inhibitor I12, Bowman-Birk [PF00228] (45-69)
  IPR000877 Proteinase inhibitor I12, Bowman-Birk [PF00228] (72-90)
  IPR000877 Proteinase inhibitor I12, Bowman-Birk [PS00281] (61-76)
  IPR000877 Proteinase inhibitor I12, Bowman-Birk [SM00269] (45-90)
  IPR000877 Proteinase inhibitor I12, Bowman-Birk [cd00023] (45-90)
  IPR035995 Bowman-Birk type proteinase inhibitor [G3DSA:2.10.69.10] (28-90)
  IPR035995 Bowman-Birk type proteinase inhibitor [SSF57247] (37-90)

CATH classification: 2.10.69.10

Solvent-accessible surface area: 7124 Å² total; per-residue (Å²): 46,25,5,63,52,42,80,60,44,188,54,176,44,52,33,4,52,14,46,26,100,77,131,135,67,26,25,96,2,26,107,49,61,89,74,75,113,104,53,37,2,72,6,70,22,70,14,20,47,30,38,136,81,52,201,88,43,5,94,52,41,78,58,77,214,69,167,34,58,24,3,60,29,52,26,95,84,126,80,72,24,38,110,10,27,105,51,57,81,60,87,85,97,86,93,3,46,1,87,24,64,24,71,13,21,41,38,56,156,60,47,213

B-factor: mean 44.63, std 9.62, range [26.57, 74.52]